Protein AF-A0A818F722-F1 (afdb_monomer_lite)

Secondary 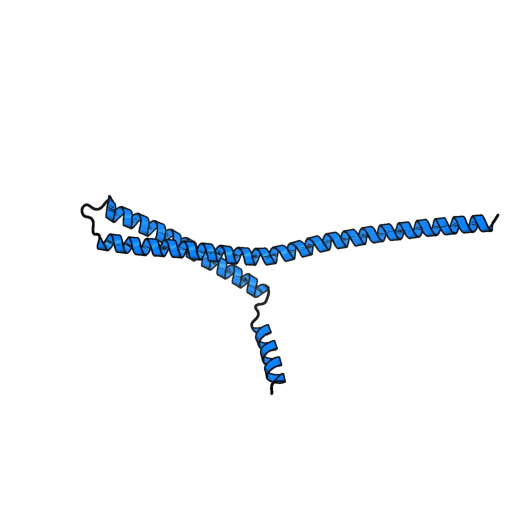structure (DSSP, 8-state):
-HHHHHHHHHHHHHHHSPPHHHHHHHHHHHHHHHHHHHHHHHHHHHHHHHHHHHHHHS-SS--HHHHHHHHHHHHHHHHHHHHHHHHHHHHHHHHHHHHHHHHHHHHHHHHHHHHHHHHHHHHHHHHHHHHHHHHHHHHHTT-

Organism: NCBI:txid392032

pLDDT: mean 93.76, std 6.1, range [57.62, 98.69]

Structure (mmCIF, N/CA/C/O backbone):
data_AF-A0A818F722-F1
#
_entry.id   AF-A0A818F722-F1
#
loop_
_atom_site.group_PDB
_atom_site.id
_atom_site.type_symbol
_atom_site.label_atom_id
_atom_site.label_alt_id
_atom_site.label_comp_id
_atom_site.label_asym_id
_atom_site.label_entity_id
_atom_site.label_seq_id
_atom_site.pdbx_PDB_ins_code
_atom_site.Cartn_x
_atom_site.Cartn_y
_atom_site.Cartn_z
_atom_site.occupancy
_atom_site.B_iso_or_equiv
_atom_site.auth_seq_id
_atom_site.auth_comp_id
_atom_site.auth_asym_id
_atom_site.auth_atom_id
_atom_site.pdbx_PDB_model_num
ATOM 1 N N . GLY A 1 1 ? 43.324 -11.020 0.992 1.00 77.50 1 GLY A N 1
ATOM 2 C CA . GLY A 1 1 ? 42.246 -10.889 1.992 1.00 77.50 1 GLY A CA 1
ATOM 3 C C . GLY A 1 1 ? 41.131 -9.990 1.491 1.00 77.50 1 GLY A C 1
ATOM 4 O O . GLY A 1 1 ? 40.096 -10.496 1.091 1.00 77.50 1 GLY A O 1
ATOM 5 N N . VAL A 1 2 ? 41.370 -8.676 1.447 1.00 89.38 2 VAL A N 1
ATOM 6 C CA . VAL A 1 2 ? 40.360 -7.632 1.158 1.00 89.38 2 VAL A CA 1
ATOM 7 C C . VAL A 1 2 ? 39.649 -7.787 -0.194 1.00 89.38 2 VAL A C 1
ATOM 9 O O . VAL A 1 2 ? 38.429 -7.670 -0.251 1.00 89.38 2 VAL A O 1
ATOM 12 N N . SER A 1 3 ? 40.380 -8.107 -1.267 1.00 89.62 3 SER A N 1
ATOM 13 C CA . SER A 1 3 ? 39.801 -8.329 -2.602 1.00 89.62 3 SER A CA 1
ATOM 14 C C . SER A 1 3 ? 38.775 -9.465 -2.613 1.00 89.62 3 SER A C 1
ATOM 16 O O . SER A 1 3 ? 37.687 -9.305 -3.150 1.00 89.62 3 SER A O 1
ATOM 18 N N . CYS A 1 4 ? 39.081 -10.578 -1.944 1.00 94.12 4 CYS A N 1
ATOM 19 C CA . CYS A 1 4 ? 38.197 -11.739 -1.866 1.00 94.12 4 CYS A CA 1
ATOM 20 C C . CYS A 1 4 ? 36.910 -11.415 -1.087 1.00 94.12 4 CYS A C 1
ATOM 22 O O . CYS A 1 4 ? 35.812 -11.752 -1.527 1.00 94.12 4 CYS A O 1
ATOM 24 N N . THR A 1 5 ? 37.031 -10.680 0.025 1.00 95.81 5 THR A N 1
ATOM 25 C CA . THR A 1 5 ? 35.874 -10.215 0.805 1.00 95.81 5 THR A CA 1
ATOM 26 C C . THR A 1 5 ? 34.994 -9.264 -0.005 1.00 95.81 5 THR A C 1
ATOM 28 O O . THR A 1 5 ? 33.776 -9.419 -0.007 1.00 95.81 5 THR A O 1
ATOM 31 N N . ALA A 1 6 ? 35.587 -8.316 -0.739 1.00 96.62 6 ALA A N 1
ATOM 32 C CA . ALA A 1 6 ? 34.840 -7.383 -1.582 1.00 96.62 6 ALA A CA 1
ATOM 33 C C . ALA A 1 6 ? 34.072 -8.108 -2.700 1.00 96.62 6 ALA A C 1
ATOM 35 O O . ALA A 1 6 ? 32.882 -7.857 -2.897 1.00 96.62 6 ALA A O 1
ATOM 36 N N . THR A 1 7 ? 34.717 -9.056 -3.388 1.00 94.69 7 THR A N 1
ATOM 37 C CA . THR A 1 7 ? 34.059 -9.870 -4.419 1.00 94.69 7 THR A CA 1
ATOM 38 C C . THR A 1 7 ? 32.936 -10.718 -3.826 1.00 94.69 7 THR A C 1
ATOM 40 O O . THR A 1 7 ? 31.850 -10.780 -4.399 1.00 94.69 7 THR A O 1
ATOM 43 N N . MET A 1 8 ? 33.148 -11.321 -2.652 1.00 96.81 8 MET A N 1
ATOM 44 C CA . MET A 1 8 ? 32.123 -12.117 -1.978 1.00 96.81 8 MET A CA 1
ATOM 45 C C . MET A 1 8 ? 30.899 -11.275 -1.603 1.00 96.81 8 MET A C 1
ATOM 47 O O . MET A 1 8 ? 29.775 -11.677 -1.891 1.00 96.81 8 MET A O 1
ATOM 51 N N . VAL A 1 9 ? 31.098 -10.085 -1.026 1.00 97.06 9 VAL A N 1
ATOM 52 C CA . VAL A 1 9 ? 30.001 -9.163 -0.686 1.00 97.06 9 VAL A CA 1
ATOM 53 C C . VAL A 1 9 ? 29.226 -8.746 -1.937 1.00 97.06 9 VAL A C 1
ATOM 55 O O . VAL A 1 9 ? 27.998 -8.770 -1.918 1.00 97.06 9 VAL A O 1
ATOM 58 N N . ALA A 1 10 ? 29.914 -8.432 -3.038 1.00 96.19 10 ALA A N 1
ATOM 59 C CA . ALA A 1 10 ? 29.262 -8.066 -4.295 1.00 96.19 10 ALA A CA 1
ATOM 60 C C . ALA A 1 10 ? 28.396 -9.208 -4.858 1.00 96.19 10 ALA A C 1
ATOM 62 O O . ALA A 1 10 ? 27.261 -8.985 -5.286 1.00 96.19 10 ALA A O 1
ATOM 63 N N . VAL A 1 11 ? 28.905 -10.443 -4.825 1.00 96.50 11 VAL A N 1
ATOM 64 C CA . VAL A 1 11 ? 28.156 -11.627 -5.272 1.00 96.50 11 VAL A CA 1
ATOM 65 C C . VAL A 1 11 ? 26.947 -11.882 -4.371 1.00 96.50 11 VAL A C 1
ATOM 67 O O . VAL A 1 11 ? 25.848 -12.115 -4.877 1.00 96.50 11 VAL A O 1
ATOM 70 N N . LEU A 1 12 ? 27.123 -11.807 -3.049 1.00 96.38 12 LEU A N 1
ATOM 71 C CA . LEU A 1 12 ? 26.045 -12.014 -2.082 1.00 96.38 12 LEU A CA 1
ATOM 72 C C . LEU A 1 12 ? 24.953 -10.948 -2.206 1.00 96.38 12 LEU A C 1
ATOM 74 O O . LEU A 1 12 ? 23.777 -11.301 -2.237 1.00 96.38 12 LEU A O 1
ATOM 78 N N . ALA A 1 13 ? 25.320 -9.672 -2.354 1.00 95.88 13 ALA A N 1
ATOM 79 C CA . ALA A 1 13 ? 24.363 -8.586 -2.557 1.00 95.88 13 ALA A CA 1
ATOM 80 C C . ALA A 1 13 ? 23.461 -8.864 -3.769 1.00 95.88 13 ALA A C 1
ATOM 82 O O . ALA A 1 13 ? 22.237 -8.823 -3.662 1.00 95.88 13 ALA A O 1
ATOM 83 N N . ARG A 1 14 ? 24.056 -9.277 -4.893 1.00 93.19 14 ARG A N 1
ATOM 84 C CA . ARG A 1 14 ? 23.317 -9.583 -6.123 1.00 93.19 14 ARG A CA 1
ATOM 85 C C . ARG A 1 14 ? 22.438 -10.830 -6.019 1.00 93.19 14 ARG A C 1
ATOM 87 O O . ARG A 1 14 ? 21.434 -10.921 -6.715 1.00 93.19 14 ARG A O 1
ATOM 94 N N . LYS A 1 15 ? 22.803 -11.797 -5.173 1.00 93.75 15 LYS A N 1
ATOM 95 C CA . LYS A 1 15 ? 21.986 -12.993 -4.900 1.00 93.75 15 LYS A CA 1
ATOM 96 C C . LYS A 1 15 ? 20.812 -12.719 -3.956 1.00 93.75 15 LYS A C 1
ATOM 98 O O . LYS A 1 15 ? 19.848 -13.474 -3.991 1.00 93.75 15 LYS A O 1
ATOM 103 N N . LEU A 1 16 ? 20.889 -11.674 -3.131 1.00 94.94 16 LEU A N 1
ATOM 104 C CA . LEU A 1 16 ? 19.804 -11.242 -2.241 1.00 94.94 16 LEU A CA 1
ATOM 105 C C . LEU A 1 16 ? 18.799 -10.311 -2.934 1.00 94.94 16 LEU A C 1
ATOM 107 O O . LEU A 1 16 ? 17.678 -10.139 -2.454 1.00 94.94 16 LEU A O 1
ATOM 111 N N . GLU A 1 17 ? 19.183 -9.699 -4.053 1.00 93.44 17 GLU A N 1
ATOM 112 C CA . GLU A 1 17 ? 18.273 -8.894 -4.854 1.00 93.44 17 GLU A CA 1
ATOM 113 C C . GLU A 1 17 ? 17.205 -9.763 -5.520 1.00 93.44 17 GLU A C 1
ATOM 115 O O . GLU A 1 17 ? 17.489 -10.613 -6.361 1.00 93.44 17 GLU A O 1
ATOM 120 N N . LEU A 1 18 ? 15.947 -9.486 -5.182 1.00 90.38 18 LEU A N 1
ATOM 121 C CA . LEU A 1 18 ? 14.804 -10.121 -5.826 1.00 90.38 18 LEU A CA 1
ATOM 122 C C . LEU A 1 18 ? 14.777 -9.785 -7.323 1.00 90.38 18 LEU A C 1
ATOM 124 O O . LEU A 1 18 ? 14.837 -8.614 -7.734 1.00 90.38 18 LEU A O 1
ATOM 128 N N . THR A 1 19 ? 14.595 -10.819 -8.134 1.00 91.75 19 THR A N 1
ATOM 129 C CA . THR A 1 19 ? 14.341 -10.704 -9.569 1.00 91.75 19 THR A CA 1
ATOM 130 C C . THR A 1 19 ? 13.014 -9.989 -9.836 1.00 91.75 19 THR A C 1
ATOM 132 O O . THR A 1 19 ? 12.159 -9.830 -8.961 1.00 91.75 19 THR A O 1
ATOM 135 N N . ARG A 1 20 ? 12.795 -9.550 -11.081 1.00 87.81 20 ARG A N 1
ATOM 136 C CA . ARG A 1 20 ? 11.544 -8.878 -11.474 1.00 87.81 20 ARG A CA 1
ATOM 137 C C . ARG A 1 20 ? 10.308 -9.757 -11.237 1.00 87.81 20 ARG A C 1
ATOM 139 O O . ARG A 1 20 ? 9.294 -9.250 -10.765 1.00 87.81 20 ARG A O 1
ATOM 146 N N . ALA A 1 21 ? 10.400 -11.051 -11.546 1.00 89.44 21 ALA A N 1
ATOM 147 C CA . ALA A 1 21 ? 9.306 -11.999 -11.345 1.00 89.44 21 ALA A CA 1
ATOM 148 C C . ALA A 1 21 ? 9.000 -12.191 -9.850 1.00 89.44 21 ALA A C 1
ATOM 150 O O . ALA A 1 21 ? 7.846 -12.085 -9.440 1.00 89.44 21 ALA A O 1
ATOM 151 N N . GLU A 1 22 ? 10.031 -12.369 -9.019 1.00 92.81 22 GLU A N 1
ATOM 152 C CA . GLU A 1 22 ? 9.864 -12.493 -7.566 1.00 92.81 22 GLU A CA 1
ATOM 153 C C . GLU A 1 22 ? 9.291 -11.215 -6.949 1.00 92.81 22 GLU A C 1
ATOM 155 O O . GLU A 1 22 ? 8.377 -11.292 -6.131 1.00 92.81 22 GLU A O 1
ATOM 160 N N . LYS A 1 23 ? 9.750 -10.030 -7.379 1.00 91.25 23 LYS A N 1
ATOM 161 C CA . LYS A 1 23 ? 9.176 -8.739 -6.958 1.00 91.25 23 LYS A CA 1
ATOM 162 C C . LYS A 1 23 ? 7.693 -8.635 -7.308 1.00 91.25 23 LYS A C 1
ATOM 164 O O . LYS A 1 23 ? 6.919 -8.124 -6.503 1.00 91.25 23 LYS A O 1
ATOM 169 N N . HIS A 1 24 ? 7.284 -9.122 -8.480 1.00 89.75 24 HIS A N 1
ATOM 170 C CA . HIS A 1 24 ? 5.880 -9.106 -8.886 1.00 89.75 24 HIS A CA 1
ATOM 171 C C . HIS A 1 24 ? 5.018 -9.990 -7.975 1.00 89.75 24 HIS A C 1
ATOM 173 O O . HIS A 1 24 ? 4.012 -9.522 -7.439 1.00 89.75 24 HIS A O 1
ATOM 179 N N . VAL A 1 25 ? 5.456 -11.227 -7.720 1.00 94.38 25 VAL A N 1
ATOM 180 C CA . VAL A 1 25 ? 4.773 -12.145 -6.792 1.00 94.38 25 VAL A CA 1
ATOM 181 C C . VAL A 1 25 ? 4.757 -11.578 -5.370 1.00 94.38 25 VAL A C 1
ATOM 183 O O . VAL A 1 25 ? 3.725 -11.608 -4.701 1.00 94.38 25 VAL A O 1
ATOM 186 N N . HIS A 1 26 ? 5.872 -11.003 -4.916 1.00 92.44 26 HIS A N 1
ATOM 187 C CA . HIS A 1 26 ? 5.976 -10.373 -3.604 1.00 92.44 26 HIS A CA 1
ATOM 188 C C . HIS A 1 26 ? 4.999 -9.201 -3.458 1.00 92.44 26 HIS A C 1
ATOM 190 O O . HIS A 1 26 ? 4.268 -9.133 -2.472 1.00 92.44 26 HIS A O 1
ATOM 196 N N . ASN A 1 27 ? 4.929 -8.304 -4.445 1.00 91.56 27 ASN A N 1
ATOM 197 C CA . ASN A 1 27 ? 3.995 -7.178 -4.425 1.00 91.56 27 ASN A CA 1
ATOM 198 C C . ASN A 1 27 ? 2.538 -7.650 -4.420 1.00 91.56 27 ASN A C 1
ATOM 200 O O . ASN A 1 27 ? 1.740 -7.132 -3.641 1.00 91.56 27 ASN A O 1
ATOM 204 N N . PHE A 1 28 ? 2.203 -8.675 -5.208 1.00 93.69 28 PHE A N 1
ATOM 205 C CA . PHE A 1 28 ? 0.869 -9.279 -5.200 1.00 93.69 28 PHE A CA 1
ATOM 206 C C . PHE A 1 28 ? 0.513 -9.886 -3.833 1.00 93.69 28 PHE A C 1
ATOM 208 O O . PHE A 1 28 ? -0.585 -9.684 -3.300 1.00 93.69 28 PHE A O 1
ATOM 215 N N . MET A 1 29 ? 1.461 -10.601 -3.224 1.00 95.62 29 MET A N 1
ATOM 216 C CA . MET A 1 29 ? 1.290 -11.170 -1.892 1.00 95.62 29 MET A CA 1
ATOM 217 C C . MET A 1 29 ? 1.096 -10.072 -0.838 1.00 95.62 29 MET A C 1
ATOM 219 O O . MET A 1 29 ? 0.196 -10.183 -0.002 1.00 95.62 29 MET A O 1
ATOM 223 N N . MET A 1 30 ? 1.901 -9.007 -0.883 1.00 95.50 30 MET A N 1
ATOM 224 C CA . MET A 1 30 ? 1.776 -7.869 0.028 1.00 95.50 30 MET A CA 1
ATOM 225 C C . MET A 1 30 ? 0.429 -7.161 -0.125 1.00 95.50 30 MET A C 1
ATOM 227 O O . MET A 1 30 ? -0.227 -6.907 0.884 1.00 95.50 30 MET A O 1
ATOM 231 N N . ASP A 1 31 ? -0.034 -6.911 -1.351 1.00 94.06 31 ASP A N 1
ATOM 232 C CA . ASP A 1 31 ? -1.331 -6.270 -1.595 1.00 94.06 31 ASP A CA 1
ATOM 233 C C . ASP A 1 31 ? -2.498 -7.119 -1.066 1.00 94.06 31 ASP A C 1
ATOM 235 O O . ASP A 1 31 ? -3.385 -6.629 -0.358 1.00 94.06 31 ASP A O 1
ATOM 239 N N . THR A 1 32 ? -2.441 -8.435 -1.288 1.00 96.12 32 THR A N 1
ATOM 240 C CA . THR A 1 32 ? -3.429 -9.375 -0.741 1.00 96.12 32 THR A CA 1
ATOM 241 C C . THR A 1 32 ? -3.451 -9.334 0.792 1.00 96.12 32 THR A C 1
ATOM 243 O O . THR A 1 32 ? -4.522 -9.325 1.412 1.00 96.12 32 THR A O 1
ATOM 246 N N . GLN A 1 33 ? -2.280 -9.299 1.435 1.00 96.56 33 GLN A N 1
ATOM 247 C CA . GLN A 1 33 ? -2.174 -9.212 2.893 1.00 96.56 33 GLN A CA 1
ATOM 248 C C . GLN A 1 33 ? -2.696 -7.876 3.434 1.00 96.56 33 GLN A C 1
ATOM 250 O O . GLN A 1 33 ? -3.448 -7.867 4.415 1.00 96.56 33 GLN A O 1
ATOM 255 N N . LEU A 1 34 ? -2.335 -6.756 2.802 1.00 96.25 34 LEU A N 1
ATOM 256 C CA . LEU A 1 34 ? -2.801 -5.424 3.187 1.00 96.25 34 LEU A CA 1
ATOM 257 C C . LEU A 1 34 ? -4.316 -5.307 3.031 1.00 96.25 34 LEU A C 1
ATOM 259 O O . LEU A 1 34 ? -4.983 -4.859 3.962 1.00 96.25 34 LEU A O 1
ATOM 263 N N . THR A 1 35 ? -4.882 -5.817 1.938 1.00 95.69 35 THR A N 1
ATOM 264 C CA . THR A 1 35 ? -6.333 -5.844 1.711 1.00 95.69 35 THR A CA 1
ATOM 265 C C . THR A 1 35 ? -7.070 -6.617 2.807 1.00 95.69 35 THR A C 1
ATOM 267 O O . THR A 1 35 ? -8.081 -6.146 3.335 1.00 95.69 35 THR A O 1
ATOM 270 N N . LYS A 1 36 ? -6.552 -7.783 3.221 1.00 97.62 36 LYS A N 1
ATOM 271 C CA . LYS A 1 36 ? -7.119 -8.547 4.349 1.00 97.62 36 LYS A CA 1
ATOM 272 C C . LYS A 1 36 ? -7.048 -7.757 5.659 1.00 97.62 36 LYS A C 1
ATOM 274 O O . LYS A 1 36 ? -8.041 -7.668 6.381 1.00 97.62 36 LYS A O 1
ATOM 279 N N . ARG A 1 37 ? -5.896 -7.149 5.961 1.00 97.38 37 ARG A N 1
ATOM 280 C CA . ARG A 1 37 ? -5.713 -6.329 7.172 1.00 97.38 37 ARG A CA 1
ATOM 281 C C . ARG A 1 37 ? -6.624 -5.102 7.179 1.00 97.38 37 ARG A C 1
ATOM 283 O O . ARG A 1 37 ? -7.168 -4.779 8.231 1.00 97.38 37 ARG A O 1
ATOM 290 N N . LEU A 1 38 ? -6.838 -4.466 6.027 1.00 96.88 38 LEU A N 1
ATOM 291 C CA . LEU A 1 38 ? -7.717 -3.307 5.875 1.00 96.88 38 LEU A CA 1
ATOM 292 C C . LEU A 1 38 ? -9.160 -3.674 6.235 1.00 96.88 38 LEU A C 1
ATOM 294 O O . LEU A 1 38 ? -9.777 -3.003 7.062 1.00 96.88 38 LEU A O 1
ATOM 298 N N . LYS A 1 39 ? -9.668 -4.780 5.672 1.00 97.56 39 LYS A N 1
ATOM 299 C CA . LYS A 1 39 ? -11.012 -5.300 5.968 1.00 97.56 39 LYS A CA 1
ATOM 300 C C . LYS A 1 39 ? -11.173 -5.633 7.453 1.00 97.56 39 LYS A C 1
ATOM 302 O O . LYS A 1 39 ? -12.157 -5.223 8.063 1.00 97.56 39 LYS A O 1
ATOM 307 N N . ASN A 1 40 ? -10.186 -6.298 8.054 1.00 97.62 40 ASN A N 1
ATOM 308 C CA . ASN A 1 40 ? -10.213 -6.638 9.480 1.00 97.62 40 ASN A CA 1
ATOM 309 C C . ASN A 1 40 ? -10.198 -5.393 10.379 1.00 97.62 40 ASN A C 1
ATOM 311 O O . ASN A 1 40 ? -10.973 -5.306 11.331 1.00 97.62 40 ASN A O 1
ATOM 315 N N . ALA A 1 41 ? -9.346 -4.409 10.079 1.00 97.69 41 ALA A N 1
ATOM 316 C CA . ALA A 1 41 ? -9.293 -3.162 10.834 1.00 97.69 41 ALA A CA 1
ATOM 317 C C . ALA A 1 41 ? -10.612 -2.383 10.720 1.00 97.69 41 ALA A C 1
ATOM 319 O O . ALA A 1 41 ? -11.134 -1.924 11.732 1.00 97.69 41 ALA A O 1
ATOM 320 N N . ALA A 1 42 ? -11.197 -2.301 9.521 1.00 98.19 42 ALA A N 1
ATOM 321 C CA . ALA A 1 42 ? -12.493 -1.662 9.304 1.00 98.19 42 ALA A CA 1
ATOM 322 C C . ALA A 1 42 ? -13.624 -2.371 10.070 1.00 98.19 42 ALA A C 1
ATOM 324 O O . ALA A 1 42 ? -14.431 -1.714 10.727 1.00 98.19 42 ALA A O 1
ATOM 325 N N . ALA A 1 43 ? -13.646 -3.707 10.062 1.00 98.44 43 ALA A N 1
ATOM 326 C CA . ALA A 1 43 ? -14.606 -4.486 10.840 1.00 98.44 43 ALA A CA 1
ATOM 327 C C . ALA A 1 43 ? -14.467 -4.226 12.349 1.00 98.44 43 ALA A C 1
ATOM 329 O O . ALA A 1 43 ? -15.470 -4.057 13.042 1.00 98.44 43 ALA A O 1
ATOM 330 N N . ASN A 1 44 ? -13.236 -4.125 12.858 1.00 98.44 44 ASN A N 1
ATOM 331 C CA . ASN A 1 44 ? -12.986 -3.786 14.259 1.00 98.44 44 ASN A CA 1
ATOM 332 C C . ASN A 1 44 ? -13.446 -2.366 14.605 1.00 98.44 44 ASN A C 1
ATOM 334 O O . ASN A 1 44 ? -14.024 -2.167 15.669 1.00 98.44 44 ASN A O 1
ATOM 338 N N . VAL A 1 45 ? -13.248 -1.392 13.711 1.00 98.62 45 VAL A N 1
ATOM 339 C CA . VAL A 1 45 ? -13.776 -0.030 13.890 1.00 98.62 45 VAL A CA 1
ATOM 340 C C . VAL A 1 45 ? -15.293 -0.082 14.076 1.00 98.62 45 VAL A C 1
ATOM 342 O O . VAL A 1 45 ? -15.786 0.399 15.092 1.00 98.62 45 VAL A O 1
ATOM 345 N N . LEU A 1 46 ? -16.019 -0.741 13.167 1.00 98.69 46 LEU A N 1
ATOM 346 C CA . LEU A 1 46 ? -17.479 -0.870 13.251 1.00 98.69 46 LEU A CA 1
ATOM 347 C C . LEU A 1 46 ? -17.929 -1.610 14.518 1.00 98.69 46 LEU A C 1
ATOM 349 O O . LEU A 1 46 ? -18.844 -1.161 15.211 1.00 98.69 46 LEU A O 1
ATOM 353 N N . ARG A 1 47 ? -17.261 -2.721 14.849 1.00 98.56 47 ARG A N 1
ATOM 354 C CA . ARG A 1 47 ? -17.540 -3.514 16.051 1.00 98.56 47 ARG A CA 1
ATOM 355 C C . ARG A 1 47 ? -17.409 -2.671 17.315 1.00 98.56 47 ARG A C 1
ATOM 357 O O . ARG A 1 47 ? -18.314 -2.676 18.146 1.00 98.56 47 ARG A O 1
ATOM 364 N N . GLU A 1 48 ? -16.297 -1.962 17.476 1.00 98.62 48 GLU A N 1
ATOM 365 C CA . GLU A 1 48 ? -16.055 -1.174 18.682 1.00 98.62 48 GLU A CA 1
ATOM 366 C C . GLU A 1 48 ? -16.947 0.077 18.723 1.00 98.62 48 GLU A C 1
ATOM 368 O O . GLU A 1 48 ? -17.453 0.403 19.794 1.00 98.62 48 GLU A O 1
ATOM 373 N N . THR A 1 49 ? -17.261 0.714 17.584 1.00 98.50 49 THR A N 1
ATOM 374 C CA . THR A 1 49 ? -18.277 1.785 17.517 1.00 98.50 49 THR A CA 1
ATOM 375 C C . THR A 1 49 ? -19.633 1.302 18.024 1.00 98.50 49 THR A C 1
ATOM 377 O O . THR A 1 49 ? -20.242 1.955 18.874 1.00 98.50 49 THR A O 1
ATOM 380 N N . TRP A 1 50 ? -20.090 0.137 17.556 1.00 98.50 50 TRP A N 1
ATOM 381 C CA . TRP A 1 50 ? -21.353 -0.444 18.004 1.00 98.50 50 TRP A CA 1
ATOM 382 C C . TRP A 1 50 ? -21.338 -0.778 19.497 1.00 98.50 50 TRP A C 1
ATOM 384 O O . TRP A 1 50 ? -22.296 -0.478 20.206 1.00 98.50 50 TRP A O 1
ATOM 394 N N . LEU A 1 51 ? -20.252 -1.364 20.009 1.00 98.12 51 LEU A N 1
ATOM 395 C CA . LEU A 1 51 ? -20.141 -1.711 21.429 1.00 98.12 51 LEU A CA 1
ATOM 396 C C . LEU A 1 51 ? -20.097 -0.468 22.325 1.00 98.12 51 LEU A C 1
ATOM 398 O O . LEU A 1 51 ? -20.740 -0.460 23.375 1.00 98.12 51 LEU A O 1
ATOM 402 N N . ILE A 1 52 ? -19.414 0.599 21.901 1.00 98.12 52 ILE A N 1
ATOM 403 C CA . ILE A 1 52 ? -19.446 1.893 22.593 1.00 98.12 52 ILE A CA 1
ATOM 404 C C . ILE A 1 52 ? -20.883 2.415 22.635 1.00 98.12 52 ILE A C 1
ATOM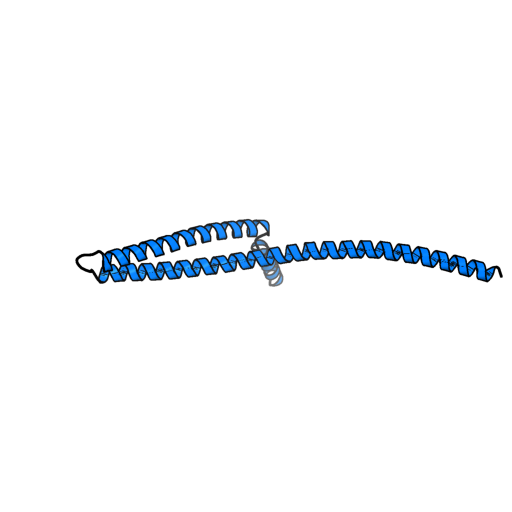 406 O O . ILE A 1 52 ? -21.373 2.742 23.714 1.00 98.12 52 ILE A O 1
ATOM 410 N N . TYR A 1 53 ? -21.587 2.438 21.501 1.00 98.19 53 TYR A N 1
ATOM 411 C CA . TYR A 1 53 ? -22.981 2.880 21.443 1.00 98.19 53 TYR A CA 1
ATOM 412 C C . TYR A 1 53 ? -23.889 2.033 22.348 1.00 98.19 53 TYR A C 1
ATOM 414 O O . TYR A 1 53 ? -24.610 2.571 23.188 1.00 98.19 53 TYR A O 1
ATOM 422 N N . LYS A 1 54 ? -23.772 0.703 22.277 1.00 97.50 54 LYS A N 1
ATOM 423 C CA . LYS A 1 54 ? -24.528 -0.240 23.109 1.00 97.50 54 LYS A CA 1
ATOM 424 C C . LYS A 1 54 ? -24.359 0.049 24.603 1.00 97.50 54 LYS A C 1
ATOM 426 O O . LYS A 1 54 ? -25.347 0.114 25.328 1.00 97.50 54 LYS A O 1
ATOM 431 N N . TYR A 1 55 ? -23.124 0.223 25.073 1.00 96.88 55 TYR A N 1
ATOM 432 C CA . TYR A 1 55 ? -22.844 0.396 26.503 1.00 96.88 55 TYR A CA 1
ATOM 433 C C . TYR A 1 55 ? -22.977 1.836 27.012 1.00 96.88 55 TYR A C 1
ATOM 435 O O . TYR A 1 55 ? -22.962 2.036 28.223 1.00 96.88 55 TYR A O 1
ATOM 443 N N . THR A 1 56 ? -23.127 2.821 26.123 1.00 96.81 56 THR A N 1
ATOM 444 C CA . THR A 1 56 ? -23.328 4.233 26.502 1.00 96.81 56 THR A CA 1
ATOM 445 C C . THR A 1 56 ? -24.760 4.724 26.306 1.00 96.81 56 THR A C 1
ATOM 447 O O . THR A 1 56 ? -25.177 5.619 27.035 1.00 96.81 56 THR A O 1
ATOM 450 N N . LYS A 1 57 ? -25.508 4.177 25.338 1.00 95.75 57 LYS A N 1
ATOM 451 C CA . LYS A 1 57 ? -26.854 4.648 24.969 1.00 95.75 57 LYS A CA 1
ATOM 452 C C . LYS A 1 57 ? -27.968 3.627 25.183 1.00 95.75 57 LYS A C 1
ATOM 454 O O . LYS A 1 57 ? -29.095 4.037 25.420 1.00 95.75 57 LYS A O 1
ATOM 459 N N . LEU A 1 58 ? -27.678 2.326 25.100 1.00 95.12 58 LEU A N 1
ATOM 460 C CA . LEU A 1 58 ? -28.699 1.265 25.187 1.00 95.12 58 LEU A CA 1
ATOM 461 C C . LEU A 1 58 ? -28.692 0.531 26.537 1.00 95.12 58 LEU A C 1
ATOM 463 O O . LEU A 1 58 ? -29.572 -0.284 26.804 1.00 95.12 58 LEU A O 1
ATOM 467 N N . ALA A 1 59 ? -27.696 0.776 27.388 1.00 92.31 59 ALA A N 1
ATOM 468 C CA . ALA A 1 59 ? -27.592 0.143 28.696 1.00 92.31 59 ALA A CA 1
ATOM 469 C C . ALA A 1 59 ? -28.382 0.923 29.759 1.00 92.31 59 ALA A C 1
ATOM 471 O O . ALA A 1 59 ? -28.245 2.138 29.864 1.00 92.31 59 ALA A O 1
ATOM 472 N N . LYS A 1 60 ? -29.139 0.207 30.605 1.00 92.38 60 LYS A N 1
ATOM 473 C CA . LYS A 1 60 ? -29.875 0.787 31.747 1.00 92.38 60 LYS A CA 1
ATOM 474 C C . LYS A 1 60 ? -28.944 1.445 32.779 1.00 92.38 60 LYS A C 1
ATOM 476 O O . LYS A 1 60 ? -29.290 2.469 33.353 1.00 92.38 60 LYS A O 1
ATOM 481 N N . HIS A 1 61 ? -27.756 0.868 32.982 1.00 93.25 61 HIS A N 1
ATOM 482 C CA . HIS A 1 61 ? -26.686 1.426 33.810 1.00 93.25 61 HIS A CA 1
ATOM 483 C C . HIS A 1 61 ? -25.359 1.371 33.049 1.00 93.25 61 HIS A C 1
ATOM 485 O O . HIS A 1 61 ? -24.976 0.323 32.520 1.00 93.25 61 HIS A O 1
ATOM 491 N N . VAL A 1 62 ? -24.654 2.502 32.993 1.00 94.38 62 VAL A N 1
ATOM 492 C CA . VAL A 1 62 ? -23.397 2.633 32.247 1.00 94.38 62 VAL A CA 1
ATOM 493 C C . VAL A 1 62 ? -22.229 2.126 33.091 1.00 94.38 62 VAL A C 1
ATOM 495 O O . VAL A 1 62 ? -21.947 2.651 34.164 1.00 94.38 62 VAL A O 1
ATOM 498 N N . ASN A 1 63 ? -21.503 1.129 32.577 1.00 94.38 63 ASN A N 1
ATOM 499 C CA . ASN A 1 63 ? -20.239 0.681 33.160 1.00 94.38 63 ASN A CA 1
ATOM 500 C C . ASN A 1 63 ? -19.067 1.391 32.466 1.00 94.38 63 ASN A C 1
ATOM 502 O O . ASN A 1 63 ? -18.662 1.014 31.362 1.00 94.38 63 ASN A O 1
ATOM 506 N N . VAL A 1 64 ? -18.514 2.406 33.133 1.00 95.56 64 VAL A N 1
ATOM 507 C CA . VAL A 1 64 ? -17.447 3.262 32.590 1.00 95.56 64 VAL A CA 1
ATOM 508 C C . VAL A 1 64 ? -16.196 2.458 32.228 1.00 95.56 64 VAL A C 1
ATOM 510 O O . VAL A 1 64 ? -15.650 2.635 31.141 1.00 95.56 64 VAL A O 1
ATOM 513 N N . SER A 1 65 ? -15.775 1.510 33.070 1.00 96.81 65 SER A N 1
ATOM 514 C CA . SER A 1 65 ? -14.587 0.680 32.820 1.00 96.81 65 SER A CA 1
ATOM 515 C C . SER A 1 65 ? -14.712 -0.145 31.538 1.00 96.81 65 SER A C 1
ATOM 517 O O . SER A 1 65 ? -13.761 -0.246 30.758 1.00 96.81 65 SER A O 1
ATOM 519 N N . ARG A 1 66 ? -15.903 -0.696 31.269 1.00 96.25 66 ARG A N 1
ATOM 520 C CA . ARG A 1 66 ? -16.180 -1.429 30.025 1.00 96.25 66 ARG A CA 1
ATOM 521 C C . ARG A 1 66 ? -16.186 -0.499 28.809 1.00 96.25 66 ARG A C 1
ATOM 523 O O . ARG A 1 66 ? -15.635 -0.863 27.771 1.00 96.25 66 ARG A O 1
ATOM 530 N N . VAL A 1 67 ? -16.771 0.693 28.931 1.00 97.62 67 VAL A N 1
ATOM 531 C CA . VAL A 1 67 ? -16.775 1.697 27.853 1.00 97.62 67 VAL A CA 1
ATOM 532 C C . VAL A 1 67 ? -15.348 2.129 27.505 1.00 97.62 67 VAL A C 1
ATOM 534 O O . VAL A 1 67 ? -14.986 2.110 26.331 1.00 97.62 67 VAL A O 1
ATOM 537 N N . LEU A 1 68 ? -14.508 2.415 28.503 1.00 98.06 68 LEU A N 1
ATOM 538 C CA . LEU A 1 68 ? -13.100 2.777 28.304 1.00 98.06 68 LEU A CA 1
ATOM 539 C C . LEU A 1 68 ? -12.311 1.670 27.592 1.00 98.06 68 LEU A C 1
ATOM 541 O O . LEU A 1 68 ? -11.481 1.954 26.727 1.00 98.06 68 LEU A O 1
ATOM 545 N N . ALA A 1 69 ? -12.580 0.400 27.909 1.00 98.25 69 ALA A N 1
ATOM 546 C CA . ALA A 1 69 ? -11.945 -0.723 27.224 1.00 98.25 69 ALA A CA 1
ATOM 547 C C . ALA A 1 69 ? -12.297 -0.758 25.724 1.00 98.25 69 ALA A C 1
ATOM 549 O O . ALA A 1 69 ? -11.406 -0.943 24.893 1.00 98.25 69 ALA A O 1
ATOM 550 N N . HIS A 1 70 ? -13.567 -0.532 25.371 1.00 98.50 70 HIS A N 1
ATOM 551 C CA . HIS A 1 70 ? -14.003 -0.458 23.972 1.00 98.50 70 HIS A CA 1
ATOM 552 C C . HIS A 1 70 ? -13.487 0.797 23.258 1.00 98.50 70 HIS A C 1
ATOM 554 O O . HIS A 1 70 ? -13.064 0.720 22.110 1.00 98.50 70 HIS A O 1
ATOM 560 N N . GLN A 1 71 ? -13.414 1.939 23.941 1.00 98.38 71 GLN A N 1
ATOM 561 C CA . GLN A 1 71 ? -12.811 3.158 23.392 1.00 98.38 71 GLN A CA 1
ATOM 562 C C . GLN A 1 71 ? -11.326 2.972 23.056 1.00 98.38 71 GLN A C 1
ATOM 564 O O . GLN A 1 71 ? -10.886 3.371 21.978 1.00 98.38 71 GLN A O 1
ATOM 569 N N . ARG A 1 72 ? -10.547 2.311 23.925 1.00 98.62 72 ARG A N 1
ATOM 570 C CA . ARG A 1 72 ? -9.136 1.991 23.635 1.00 98.62 72 ARG A CA 1
ATOM 571 C C . ARG A 1 72 ? -9.007 1.095 22.403 1.00 98.62 72 ARG A C 1
ATOM 573 O O . ARG A 1 72 ? -8.205 1.391 21.520 1.00 98.62 72 ARG A O 1
ATOM 580 N N . LYS A 1 73 ? -9.822 0.040 22.314 1.00 98.38 73 LYS A N 1
ATOM 581 C CA . LYS A 1 73 ? -9.844 -0.866 21.153 1.00 98.38 73 LYS A CA 1
ATOM 582 C C . LYS A 1 73 ? -10.279 -0.152 19.873 1.00 98.38 73 LYS A C 1
ATOM 584 O O . LYS A 1 73 ? -9.682 -0.374 18.825 1.00 98.38 73 LYS A O 1
ATOM 589 N N . PHE A 1 74 ? -11.252 0.752 19.960 1.00 98.62 74 PHE A N 1
ATOM 590 C CA . PHE A 1 74 ? -11.678 1.598 18.848 1.00 98.62 74 PHE A CA 1
ATOM 591 C C . PHE A 1 74 ? -10.527 2.468 18.330 1.00 98.62 74 PHE A C 1
ATOM 593 O O . PHE A 1 74 ? -10.237 2.458 17.135 1.00 98.62 74 PHE A O 1
ATOM 600 N N . LEU A 1 75 ? -9.809 3.162 19.220 1.00 98.50 75 LEU A N 1
ATOM 601 C CA . LEU A 1 75 ? -8.656 3.981 18.834 1.00 98.50 75 LE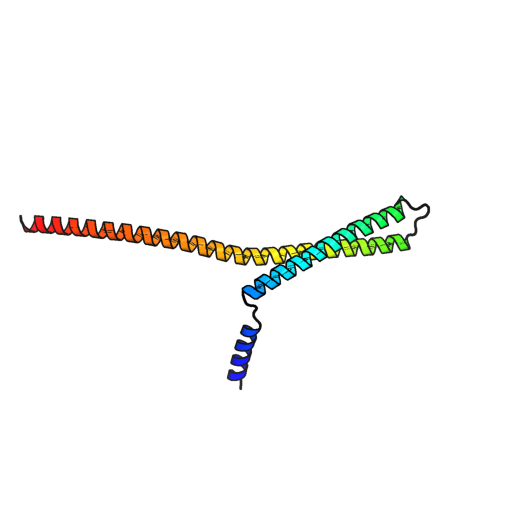U A CA 1
ATOM 602 C C . LEU A 1 75 ? -7.532 3.140 18.211 1.00 98.50 75 LEU A C 1
ATOM 604 O O . LEU A 1 75 ? -6.953 3.547 17.203 1.00 98.50 75 LEU A O 1
ATOM 608 N N . GLN A 1 76 ? -7.263 1.950 18.754 1.00 98.19 76 GLN A N 1
ATOM 609 C CA . GLN A 1 76 ? -6.308 1.003 18.168 1.00 98.19 76 GLN A CA 1
ATOM 610 C C . GLN A 1 76 ? -6.735 0.557 16.762 1.00 98.19 76 GLN A C 1
ATOM 612 O O . GLN A 1 76 ? -5.905 0.529 15.852 1.00 98.19 76 GLN A O 1
ATOM 617 N N . ALA A 1 77 ? -8.021 0.260 16.554 1.00 98.25 77 ALA A N 1
ATOM 618 C CA . ALA A 1 77 ? -8.557 -0.123 15.250 1.00 98.25 77 ALA A CA 1
ATOM 619 C C . ALA A 1 77 ? -8.455 1.022 14.229 1.00 98.25 77 ALA A C 1
ATOM 621 O O . ALA A 1 77 ? -8.017 0.798 13.102 1.00 98.25 77 ALA A O 1
ATOM 622 N N . ILE A 1 78 ? -8.762 2.260 14.633 1.00 98.44 78 ILE A N 1
ATOM 623 C CA . ILE A 1 78 ? -8.596 3.457 13.795 1.00 98.44 78 ILE A CA 1
ATOM 624 C C . ILE A 1 78 ? -7.125 3.667 13.419 1.00 98.44 78 ILE A C 1
ATOM 626 O O . ILE A 1 78 ? -6.813 3.930 12.256 1.00 98.44 78 ILE A O 1
ATOM 630 N N . HIS A 1 79 ? -6.209 3.542 14.382 1.00 98.31 79 HIS A N 1
ATOM 631 C CA . HIS A 1 79 ? -4.780 3.680 14.119 1.00 98.31 79 HIS A CA 1
ATOM 632 C C . HIS A 1 79 ? -4.280 2.594 13.157 1.00 98.31 79 HIS A C 1
ATOM 634 O O . HIS A 1 79 ? -3.598 2.899 12.177 1.00 98.31 79 HIS A O 1
ATOM 640 N N . SER A 1 80 ? -4.683 1.341 13.385 1.00 97.81 80 SER A N 1
ATOM 641 C CA . SER A 1 80 ? -4.375 0.216 12.501 1.00 97.81 80 SER A CA 1
ATOM 642 C C . SER A 1 80 ? -4.897 0.450 11.081 1.00 97.81 80 SER A C 1
ATOM 644 O O . SER A 1 80 ? -4.139 0.316 10.123 1.00 97.81 80 SER A O 1
ATOM 646 N N . LEU A 1 81 ? -6.149 0.895 10.938 1.00 97.75 81 LEU A N 1
ATOM 647 C CA . LEU A 1 81 ? -6.762 1.187 9.644 1.00 97.75 81 LEU A CA 1
ATOM 648 C C . LEU A 1 81 ? -5.987 2.267 8.875 1.00 97.75 81 LEU A C 1
ATOM 650 O O . LEU A 1 81 ? -5.707 2.104 7.688 1.00 97.75 81 LEU A O 1
ATOM 654 N N . ARG A 1 82 ? -5.601 3.357 9.552 1.00 98.06 82 ARG A N 1
ATOM 655 C CA . ARG A 1 82 ? -4.795 4.435 8.953 1.00 98.06 82 ARG A CA 1
ATOM 656 C C . ARG A 1 82 ? -3.424 3.937 8.515 1.00 98.06 82 ARG A C 1
ATOM 658 O O . ARG A 1 82 ? -3.001 4.256 7.407 1.00 98.06 82 ARG A O 1
ATOM 665 N N . LYS A 1 83 ? -2.758 3.139 9.353 1.00 97.56 83 LYS A N 1
ATOM 666 C CA . LYS A 1 83 ? -1.453 2.554 9.037 1.00 97.56 83 LYS A CA 1
ATOM 667 C C . LYS A 1 83 ? -1.529 1.667 7.794 1.00 97.56 83 LYS A C 1
ATOM 669 O O . LYS A 1 83 ? -0.789 1.901 6.848 1.00 97.56 83 LYS A O 1
ATOM 674 N N . VAL A 1 84 ? -2.476 0.727 7.752 1.00 96.94 84 VAL A N 1
ATOM 675 C CA . VAL A 1 84 ? -2.657 -0.171 6.598 1.00 96.94 84 VAL A CA 1
ATOM 676 C C . VAL A 1 84 ? -2.965 0.619 5.323 1.00 96.94 84 VAL A C 1
ATOM 678 O O . VAL A 1 84 ? -2.412 0.315 4.273 1.00 96.94 84 VAL A O 1
ATOM 681 N N . LYS A 1 85 ? -3.786 1.674 5.408 1.00 96.00 85 LYS A N 1
ATOM 682 C CA . LYS A 1 85 ? -4.086 2.544 4.261 1.00 96.00 85 LYS A CA 1
ATOM 683 C C . LYS A 1 85 ? -2.853 3.302 3.752 1.00 96.00 85 LYS A C 1
ATOM 685 O O . LYS A 1 85 ? -2.710 3.479 2.545 1.00 96.00 85 LYS A O 1
ATOM 690 N N . LEU A 1 86 ? -1.974 3.758 4.645 1.00 96.50 86 LEU A N 1
ATOM 691 C CA . LEU A 1 86 ? -0.705 4.381 4.257 1.00 96.50 86 LEU A CA 1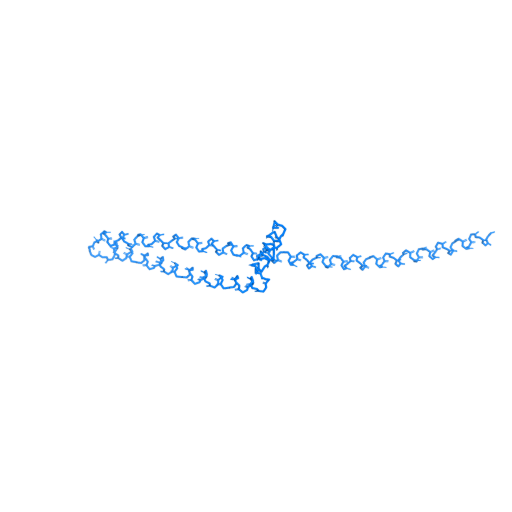
ATOM 692 C C . LEU A 1 86 ? 0.241 3.368 3.609 1.00 96.50 86 LEU A C 1
ATOM 694 O O . LEU A 1 86 ? 0.836 3.675 2.580 1.00 96.50 86 LEU A O 1
ATOM 698 N N . ASP A 1 87 ? 0.351 2.167 4.174 1.00 95.88 87 ASP A N 1
ATOM 699 C CA . ASP A 1 87 ? 1.193 1.105 3.619 1.00 95.88 87 ASP A CA 1
ATOM 700 C C . ASP A 1 87 ? 0.694 0.662 2.232 1.00 95.88 87 ASP A C 1
ATOM 702 O O . ASP A 1 87 ? 1.502 0.434 1.334 1.00 95.88 87 ASP A O 1
ATOM 706 N N . GLN A 1 88 ? -0.626 0.639 2.015 1.00 93.69 88 GLN A N 1
ATOM 707 C CA . GLN A 1 88 ? -1.211 0.364 0.702 1.00 93.69 88 GLN A CA 1
ATOM 708 C C . GLN A 1 88 ? -0.855 1.444 -0.328 1.00 93.69 88 GLN A C 1
ATOM 710 O O . GLN A 1 88 ? -0.450 1.099 -1.432 1.00 93.69 88 GLN A O 1
ATOM 715 N N . ARG A 1 89 ? -0.915 2.735 0.037 1.00 92.94 89 ARG A N 1
ATOM 716 C CA . ARG A 1 89 ? -0.480 3.828 -0.857 1.00 92.94 89 ARG A CA 1
ATOM 717 C C . ARG A 1 89 ? 0.981 3.683 -1.268 1.00 92.94 89 ARG A C 1
ATOM 719 O O . ARG A 1 89 ? 1.273 3.718 -2.453 1.00 92.94 89 ARG A O 1
ATOM 726 N N . LYS A 1 90 ? 1.875 3.431 -0.306 1.00 92.81 90 LYS A N 1
ATOM 727 C CA . LYS A 1 90 ? 3.304 3.220 -0.590 1.00 92.81 90 LYS A CA 1
ATOM 728 C C . LYS A 1 90 ? 3.528 2.064 -1.565 1.00 92.81 90 LYS A C 1
ATOM 730 O O . LYS A 1 90 ? 4.377 2.159 -2.445 1.00 92.81 90 LYS A O 1
ATOM 735 N N . LEU A 1 91 ? 2.781 0.969 -1.405 1.00 90.06 91 LEU A N 1
ATOM 736 C CA . LEU A 1 91 ? 2.869 -0.169 -2.316 1.00 90.06 91 LEU A CA 1
ATOM 737 C C . LEU A 1 91 ? 2.397 0.209 -3.728 1.00 90.06 91 LEU A C 1
ATOM 739 O O . LEU A 1 91 ? 3.075 -0.126 -4.696 1.00 90.06 91 LEU A O 1
ATOM 743 N N . THR A 1 92 ? 1.285 0.939 -3.847 1.00 88.31 92 THR A N 1
ATOM 744 C CA . THR A 1 92 ? 0.772 1.437 -5.132 1.00 88.31 92 THR A CA 1
ATOM 745 C C . THR A 1 92 ? 1.757 2.385 -5.818 1.00 88.31 92 THR A C 1
ATOM 747 O O . THR A 1 92 ? 2.032 2.209 -7.002 1.00 88.31 92 THR A O 1
ATOM 750 N N . ASP A 1 93 ? 2.343 3.332 -5.085 1.00 87.62 93 ASP A N 1
ATOM 751 C CA . ASP A 1 93 ? 3.301 4.297 -5.638 1.00 87.62 93 ASP A CA 1
ATOM 752 C C . ASP A 1 93 ? 4.552 3.591 -6.194 1.00 87.62 93 ASP A C 1
ATOM 754 O O . ASP A 1 93 ? 5.012 3.900 -7.294 1.00 87.62 93 ASP A O 1
ATOM 758 N N . ASN A 1 94 ? 5.046 2.561 -5.495 1.00 82.56 94 ASN A N 1
ATOM 759 C CA . ASN A 1 94 ? 6.160 1.734 -5.968 1.00 82.56 94 ASN A CA 1
ATOM 760 C C . ASN A 1 94 ? 5.827 0.957 -7.254 1.00 82.56 94 ASN A C 1
ATOM 762 O O . ASN A 1 94 ? 6.696 0.766 -8.105 1.00 82.56 94 ASN A O 1
ATOM 766 N N . VAL A 1 95 ? 4.585 0.484 -7.403 1.00 79.50 95 VAL A N 1
ATOM 767 C CA . VAL A 1 95 ? 4.130 -0.204 -8.624 1.00 79.50 95 VAL A CA 1
ATOM 768 C C . VAL A 1 95 ? 4.005 0.781 -9.789 1.00 79.50 95 VAL A C 1
ATOM 770 O O . VAL A 1 95 ? 4.443 0.469 -10.899 1.00 79.50 95 VAL A O 1
ATOM 773 N N . ASN A 1 96 ? 3.465 1.975 -9.535 1.00 81.69 96 ASN A N 1
ATOM 774 C CA . ASN A 1 96 ? 3.302 3.017 -10.547 1.00 81.69 96 ASN A CA 1
ATOM 775 C C . ASN A 1 96 ? 4.652 3.467 -11.114 1.00 81.69 96 ASN A C 1
ATOM 777 O O . ASN A 1 96 ? 4.802 3.500 -12.331 1.00 81.69 96 ASN A O 1
ATOM 781 N N . ALA A 1 97 ? 5.665 3.665 -10.264 1.00 81.69 97 ALA A N 1
ATOM 782 C CA . ALA A 1 97 ? 7.008 4.042 -10.710 1.00 81.69 97 ALA A CA 1
ATOM 783 C C . ALA A 1 97 ? 7.598 3.064 -11.748 1.00 81.69 97 ALA A C 1
ATOM 785 O O . ALA A 1 97 ? 8.206 3.482 -12.732 1.00 81.69 97 ALA A O 1
ATOM 786 N N . VAL A 1 98 ? 7.393 1.752 -11.575 1.00 80.12 98 VAL A N 1
ATOM 787 C CA . VAL A 1 98 ? 7.868 0.739 -12.538 1.00 80.12 98 VAL A CA 1
ATOM 788 C C . VAL A 1 98 ? 7.027 0.737 -13.819 1.00 80.12 98 VAL A C 1
ATOM 790 O O . VAL A 1 98 ? 7.568 0.564 -14.912 1.00 80.12 98 VAL A O 1
ATOM 793 N N . SER A 1 99 ? 5.710 0.929 -13.702 1.00 82.88 99 SER A N 1
ATOM 794 C CA . SER A 1 99 ? 4.809 1.049 -14.857 1.00 82.88 99 SER A CA 1
ATOM 795 C C . SER A 1 99 ? 5.158 2.264 -15.720 1.00 82.88 99 SER A C 1
ATOM 797 O O . SER A 1 99 ? 5.173 2.158 -16.946 1.00 82.88 99 SER A O 1
ATOM 799 N N . ASP A 1 100 ? 5.471 3.400 -15.102 1.00 86.88 100 ASP A N 1
ATOM 800 C CA . ASP A 1 100 ? 5.791 4.640 -15.810 1.00 86.88 100 ASP A CA 1
ATOM 801 C C . ASP A 1 100 ? 7.064 4.498 -16.647 1.00 86.88 100 ASP A C 1
ATOM 803 O O . ASP A 1 100 ? 7.086 4.904 -17.808 1.00 86.88 100 ASP A O 1
ATOM 807 N N . VAL A 1 101 ? 8.086 3.811 -16.125 1.00 86.69 101 VAL A N 1
ATOM 808 C CA . VAL A 1 101 ? 9.301 3.491 -16.893 1.00 86.69 101 VAL A CA 1
ATOM 809 C C . VAL A 1 101 ? 8.981 2.622 -18.115 1.00 86.69 101 VAL A C 1
ATOM 811 O O . VAL A 1 101 ? 9.488 2.886 -19.203 1.00 86.69 101 VAL A O 1
ATOM 814 N N . ALA A 1 102 ? 8.110 1.618 -17.979 1.00 86.38 102 ALA A N 1
ATOM 815 C CA . ALA A 1 102 ? 7.720 0.764 -19.105 1.00 86.38 102 ALA A CA 1
ATOM 816 C C . ALA A 1 102 ? 6.918 1.528 -20.179 1.00 86.38 102 ALA A C 1
ATOM 818 O O . ALA A 1 102 ? 7.095 1.300 -21.379 1.00 86.38 102 ALA A O 1
ATOM 819 N N . ARG A 1 103 ? 6.056 2.464 -19.760 1.00 90.19 103 ARG A N 1
ATOM 820 C CA . ARG A 1 103 ? 5.315 3.346 -20.677 1.00 90.19 103 ARG A CA 1
ATOM 821 C C . ARG A 1 103 ? 6.246 4.300 -21.414 1.00 90.19 103 ARG A C 1
ATOM 823 O O . ARG A 1 103 ? 6.122 4.438 -22.627 1.00 90.19 103 ARG A O 1
ATOM 830 N N . LEU A 1 104 ? 7.198 4.907 -20.703 1.00 93.94 104 LEU A N 1
ATOM 831 C CA . LEU A 1 104 ? 8.229 5.746 -21.310 1.00 93.94 104 LEU A CA 1
ATOM 832 C C . LEU A 1 104 ? 9.050 4.955 -22.329 1.00 93.94 104 LEU A C 1
ATOM 834 O O . LEU A 1 104 ? 9.241 5.437 -23.438 1.00 93.94 104 LEU A O 1
ATOM 838 N N . GLN A 1 105 ? 9.460 3.727 -22.003 1.00 91.62 105 GLN A N 1
ATOM 839 C CA . GLN A 1 105 ? 10.183 2.863 -22.939 1.00 91.62 105 GLN A CA 1
ATOM 840 C C . GLN A 1 105 ? 9.387 2.611 -24.230 1.00 91.62 105 GLN A C 1
ATOM 842 O O . GLN A 1 105 ? 9.959 2.675 -25.315 1.00 91.62 105 GLN A O 1
ATOM 847 N N . SER A 1 106 ? 8.082 2.353 -24.117 1.00 93.75 106 SER A N 1
ATOM 848 C CA . SER A 1 106 ? 7.214 2.120 -25.281 1.00 93.75 106 SER A CA 1
ATOM 849 C C . SER A 1 106 ? 7.069 3.386 -26.134 1.00 93.75 106 SER A C 1
ATOM 851 O O . SER A 1 106 ? 7.285 3.346 -27.338 1.00 93.75 106 SER A O 1
ATOM 853 N N . SER A 1 107 ? 6.816 4.533 -25.498 1.00 95.75 107 SER A N 1
ATOM 854 C CA . SER A 1 107 ? 6.713 5.830 -26.182 1.00 95.75 107 SER A CA 1
ATOM 855 C C . SER A 1 107 ? 8.011 6.219 -26.900 1.00 95.75 107 SER A C 1
ATOM 857 O O . SER A 1 107 ? 7.998 6.637 -28.055 1.00 95.75 107 SER A O 1
ATOM 859 N N . VAL A 1 108 ? 9.159 6.027 -26.243 1.00 96.31 108 VAL A N 1
ATOM 860 C CA . VAL A 1 108 ? 10.475 6.282 -26.843 1.00 96.31 108 VAL A CA 1
ATOM 861 C C . VAL A 1 108 ? 10.706 5.381 -28.053 1.00 96.31 108 VAL A C 1
ATOM 863 O O . VAL A 1 108 ? 11.213 5.857 -29.066 1.00 96.31 108 VAL A O 1
ATOM 866 N N . TYR A 1 109 ? 10.321 4.105 -27.974 1.00 96.19 109 TYR A N 1
ATOM 867 C CA . TYR A 1 109 ? 10.434 3.186 -29.103 1.00 96.19 109 TYR A CA 1
ATOM 868 C C . TYR A 1 109 ? 9.634 3.677 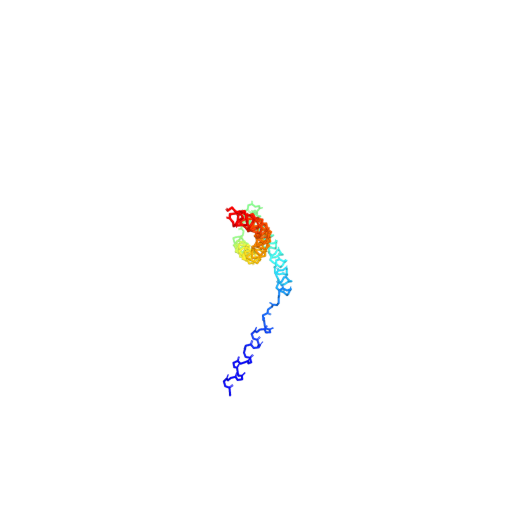-30.317 1.00 96.19 109 TYR A C 1
ATOM 870 O O . TYR A 1 109 ? 10.181 3.739 -31.419 1.00 96.19 109 TYR A O 1
ATOM 878 N N . ASP A 1 110 ? 8.389 4.106 -30.109 1.00 96.69 110 ASP A N 1
ATOM 879 C CA . ASP A 1 110 ? 7.534 4.626 -31.180 1.00 96.69 110 ASP A CA 1
ATOM 880 C C . ASP A 1 110 ? 8.135 5.882 -31.830 1.00 96.69 110 ASP A C 1
ATOM 882 O O . ASP A 1 110 ? 8.202 5.980 -33.057 1.00 96.69 110 ASP A O 1
ATOM 886 N N . ILE A 1 111 ? 8.638 6.820 -31.018 1.00 97.31 111 ILE A N 1
ATOM 887 C CA . ILE A 1 111 ? 9.295 8.046 -31.500 1.00 97.31 111 ILE A CA 1
ATOM 888 C C . ILE A 1 111 ? 10.531 7.706 -32.339 1.00 97.31 111 ILE A C 1
ATOM 890 O O . ILE A 1 111 ? 10.704 8.242 -33.434 1.00 97.31 111 ILE A O 1
ATOM 894 N N . VAL A 1 112 ? 11.389 6.806 -31.852 1.00 97.19 112 VAL A N 1
ATOM 895 C CA . VAL A 1 112 ? 12.607 6.400 -32.569 1.00 97.19 112 VAL A CA 1
ATOM 896 C C . VAL A 1 112 ? 12.256 5.700 -33.880 1.00 97.19 112 VAL A C 1
ATOM 898 O O . VAL A 1 112 ? 12.874 5.978 -34.906 1.00 97.19 112 VAL A O 1
ATOM 901 N N . SER A 1 113 ? 11.235 4.842 -33.883 1.00 97.31 113 SER A N 1
ATOM 902 C CA . SER A 1 113 ? 10.774 4.176 -35.102 1.00 97.31 113 SER A CA 1
ATOM 903 C C . SER A 1 113 ? 10.260 5.176 -36.142 1.00 97.31 113 SER A C 1
ATOM 905 O O . SER A 1 113 ? 10.582 5.056 -37.324 1.00 97.31 113 SER A O 1
ATOM 907 N N . GLN A 1 114 ? 9.492 6.185 -35.720 1.00 97.38 114 GLN A N 1
ATOM 908 C CA . GLN A 1 114 ? 9.046 7.262 -36.610 1.00 97.38 114 GLN A CA 1
ATOM 909 C C . GLN A 1 114 ? 10.225 8.084 -37.135 1.00 97.38 114 GLN A C 1
ATO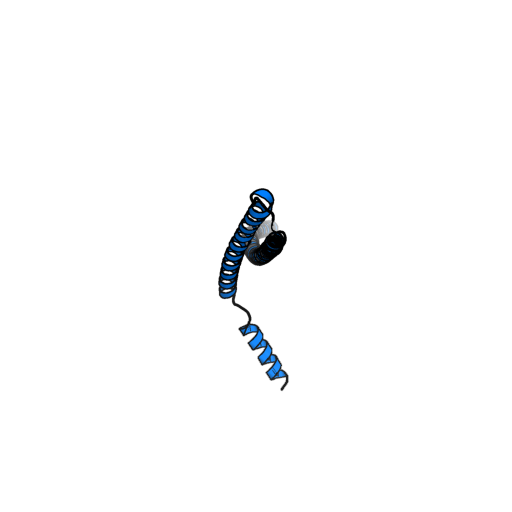M 911 O O . GLN A 1 114 ? 10.269 8.413 -38.319 1.00 97.38 114 GLN A O 1
ATOM 916 N N . MET A 1 115 ? 11.207 8.380 -36.281 1.00 97.12 115 MET A N 1
ATOM 917 C CA . MET A 1 115 ? 12.410 9.111 -36.673 1.00 97.12 115 MET A CA 1
ATOM 918 C C . MET A 1 115 ? 13.197 8.363 -37.752 1.00 97.12 115 MET A C 1
ATOM 920 O O . MET A 1 115 ? 13.570 8.970 -38.752 1.00 97.12 115 MET A O 1
ATOM 924 N N . LEU A 1 116 ? 13.385 7.050 -37.593 1.00 95.94 116 LEU A N 1
ATOM 925 C CA . LEU A 1 116 ? 14.044 6.207 -38.594 1.00 95.94 116 LEU A CA 1
ATOM 926 C C . LEU A 1 116 ? 13.270 6.190 -39.916 1.00 95.94 116 LEU A C 1
ATOM 928 O O . LEU A 1 116 ? 13.867 6.339 -40.978 1.00 95.94 116 LEU A O 1
ATOM 932 N N . SER A 1 117 ? 11.939 6.083 -39.868 1.00 96.19 117 SER A N 1
ATOM 933 C CA . SER A 1 117 ? 11.111 6.165 -41.078 1.00 96.19 117 SER A CA 1
ATOM 934 C C . SER A 1 117 ? 11.217 7.526 -41.770 1.00 96.19 117 SER A C 1
ATOM 936 O O . SER A 1 117 ? 11.192 7.603 -42.994 1.00 96.19 117 SER A O 1
ATOM 938 N N . ASN A 1 118 ? 11.319 8.617 -41.014 1.00 96.62 118 ASN A N 1
ATOM 939 C CA . ASN A 1 118 ? 11.508 9.943 -41.594 1.00 96.62 118 ASN A CA 1
ATOM 940 C C . ASN A 1 118 ? 12.914 10.098 -42.182 1.00 96.62 118 ASN A C 1
ATOM 942 O O . ASN A 1 118 ? 13.074 10.726 -43.228 1.00 96.62 118 ASN A O 1
ATOM 946 N N . GLN A 1 119 ? 13.922 9.509 -41.536 1.00 96.19 119 GLN A N 1
ATOM 947 C CA . GLN A 1 119 ? 15.295 9.505 -42.024 1.00 96.19 119 GLN A CA 1
ATOM 948 C C . GLN A 1 119 ? 15.397 8.818 -43.389 1.00 96.19 119 GLN A C 1
ATOM 950 O O . GLN A 1 119 ? 15.981 9.397 -44.299 1.00 96.19 119 GLN A O 1
ATOM 955 N N . THR A 1 120 ? 14.773 7.652 -43.581 1.00 96.56 120 THR A N 1
ATOM 956 C CA . THR A 1 120 ? 14.806 6.958 -44.883 1.00 96.56 120 THR A CA 1
ATOM 957 C C . THR A 1 120 ? 14.132 7.771 -45.991 1.00 96.56 120 THR A C 1
ATOM 959 O O . THR A 1 120 ? 14.621 7.823 -47.121 1.00 96.56 120 THR A O 1
ATOM 962 N N . VAL A 1 121 ? 13.037 8.472 -45.673 1.00 96.38 121 VAL A N 1
ATOM 963 C CA . VAL A 1 121 ? 12.382 9.400 -46.610 1.00 96.38 121 VAL A CA 1
ATOM 964 C C . VAL A 1 121 ? 13.304 10.570 -46.961 1.00 96.38 121 VAL A C 1
ATOM 966 O O . VAL A 1 121 ? 13.386 10.958 -48.128 1.00 96.38 121 VAL A O 1
ATOM 969 N N . LEU A 1 122 ? 14.002 11.141 -45.977 1.00 96.25 122 LEU A N 1
ATOM 970 C CA . LEU A 1 122 ? 14.957 12.227 -46.204 1.00 96.25 122 LEU A CA 1
ATOM 971 C C . LEU A 1 122 ? 16.151 11.773 -47.049 1.00 96.25 122 LEU A C 1
ATOM 973 O O . LEU A 1 122 ? 16.522 12.483 -47.981 1.00 96.25 122 LEU A O 1
ATOM 977 N N . GLU A 1 123 ? 16.707 10.592 -46.780 1.00 96.56 123 GLU A N 1
ATOM 978 C CA . GLU A 1 123 ? 17.792 9.997 -47.569 1.00 96.56 123 GLU A CA 1
ATOM 979 C C . GLU A 1 123 ? 17.369 9.802 -49.031 1.00 96.56 123 GLU A C 1
ATOM 981 O O . GLU A 1 123 ? 18.080 10.223 -49.941 1.00 96.56 123 GLU A O 1
ATOM 986 N N . SER A 1 124 ? 16.167 9.270 -49.277 1.00 96.31 124 SER A N 1
ATOM 987 C CA . SER A 1 124 ? 15.627 9.129 -50.637 1.00 96.31 124 SER A CA 1
ATOM 988 C C . SER A 1 124 ? 15.510 10.470 -51.369 1.00 96.31 124 SER A C 1
ATOM 990 O O . SER A 1 124 ? 15.879 10.565 -52.540 1.00 96.31 124 SER A O 1
ATOM 992 N N . LYS A 1 125 ? 15.040 11.523 -50.688 1.00 96.12 125 LYS A N 1
ATOM 993 C CA . LYS A 1 125 ? 14.970 12.870 -51.275 1.00 96.12 125 LYS A CA 1
ATOM 994 C C . LYS A 1 125 ? 16.351 13.449 -51.571 1.00 96.12 125 LYS A C 1
ATOM 996 O O . LYS A 1 125 ? 16.503 14.137 -52.576 1.00 96.12 125 LYS A O 1
ATOM 1001 N N . PHE A 1 126 ? 17.342 13.171 -50.726 1.00 96.31 126 PHE A N 1
ATOM 1002 C CA . PHE A 1 126 ? 18.730 13.557 -50.976 1.00 96.31 126 PHE A CA 1
ATOM 1003 C C . PHE A 1 126 ? 19.278 12.895 -52.240 1.00 96.31 126 PHE A C 1
ATOM 1005 O O . PHE A 1 126 ? 19.859 13.591 -53.066 1.00 96.31 126 PHE A O 1
ATOM 1012 N N . TYR A 1 127 ? 19.034 11.595 -52.431 1.00 96.00 127 TYR A N 1
ATOM 1013 C CA . TYR A 1 127 ? 19.437 10.899 -53.655 1.00 96.00 127 TYR A CA 1
ATOM 1014 C C . TYR A 1 127 ? 18.767 11.473 -54.913 1.00 96.00 127 TYR A C 1
ATOM 1016 O O . TYR A 1 127 ? 19.440 11.646 -55.927 1.00 96.00 127 TYR A O 1
ATOM 1024 N N . ASP A 1 128 ? 17.472 11.812 -54.861 1.00 95.88 128 ASP A N 1
ATOM 1025 C CA . ASP A 1 128 ? 16.784 12.442 -56.004 1.00 95.88 128 ASP A CA 1
ATOM 1026 C C . ASP A 1 128 ? 17.360 13.830 -56.322 1.00 95.88 128 ASP A C 1
ATOM 1028 O O . ASP A 1 128 ? 17.574 14.175 -57.485 1.00 95.88 128 ASP A O 1
ATOM 1032 N N . LEU A 1 129 ? 17.651 14.629 -55.291 1.00 95.12 129 LEU A N 1
ATOM 1033 C CA . LEU A 1 129 ? 18.298 15.929 -55.462 1.00 95.12 129 LEU A CA 1
ATOM 1034 C C . LEU A 1 129 ? 19.694 15.793 -56.071 1.00 95.12 129 LEU A C 1
ATOM 1036 O O . LEU A 1 129 ? 20.001 16.523 -57.010 1.00 95.12 129 LEU A O 1
ATOM 1040 N N . ASP A 1 130 ? 20.507 14.860 -55.578 1.00 95.81 130 ASP A N 1
ATOM 1041 C CA . ASP A 1 130 ? 21.858 14.607 -56.085 1.00 95.81 130 ASP A CA 1
ATOM 1042 C C . ASP A 1 130 ? 21.828 14.189 -57.565 1.00 95.81 130 ASP A C 1
ATOM 1044 O O . ASP A 1 130 ? 22.539 14.754 -58.397 1.00 95.81 130 ASP A O 1
ATOM 1048 N N . ALA A 1 131 ? 20.898 13.302 -57.937 1.00 94.31 131 ALA A N 1
ATOM 1049 C CA . ALA A 1 131 ? 20.692 12.892 -59.325 1.00 94.31 131 ALA A CA 1
ATOM 1050 C C . ALA A 1 131 ? 20.317 14.071 -60.243 1.00 94.31 131 ALA A C 1
ATOM 1052 O O . ALA A 1 131 ? 20.856 14.202 -61.346 1.00 94.31 131 ALA A O 1
ATOM 1053 N N . ARG A 1 132 ? 19.422 14.964 -59.794 1.00 94.88 132 ARG A N 1
ATOM 1054 C CA . ARG A 1 132 ? 19.054 16.179 -60.547 1.00 94.88 132 ARG A CA 1
ATOM 1055 C C . ARG A 1 132 ? 20.231 17.140 -60.700 1.00 94.88 132 ARG A C 1
ATOM 1057 O O . ARG A 1 132 ? 20.382 17.753 -61.755 1.00 94.88 132 ARG A O 1
ATOM 1064 N N . LEU A 1 133 ? 21.055 17.274 -59.664 1.00 94.50 133 LEU A N 1
ATOM 1065 C CA . LEU A 1 133 ? 22.226 18.151 -59.658 1.00 94.50 133 LEU A CA 1
ATOM 1066 C C . LEU A 1 133 ? 23.291 17.658 -60.647 1.00 94.50 133 LEU A C 1
ATOM 1068 O O . LEU A 1 133 ? 23.808 18.447 -61.440 1.00 94.50 133 LEU A O 1
ATOM 1072 N N . LEU A 1 134 ? 23.543 16.346 -60.671 1.00 94.50 134 LEU A N 1
ATOM 1073 C CA . LEU A 1 134 ? 24.425 15.710 -61.653 1.00 94.50 134 LEU A CA 1
ATOM 1074 C C . LEU A 1 134 ? 23.915 15.888 -63.089 1.00 94.50 134 LEU A C 1
ATOM 1076 O O . LEU A 1 134 ? 24.703 16.187 -63.987 1.00 94.50 134 LEU A O 1
ATOM 1080 N N . ALA A 1 135 ? 22.604 15.758 -63.313 1.00 92.00 135 ALA A N 1
ATOM 1081 C CA . ALA A 1 135 ? 22.007 15.985 -64.628 1.00 92.00 135 ALA A CA 1
ATOM 1082 C C . ALA A 1 135 ? 22.200 17.435 -65.111 1.00 92.00 135 ALA A C 1
ATOM 1084 O O . ALA A 1 135 ? 22.558 17.653 -66.267 1.00 92.00 135 ALA A O 1
ATOM 1085 N N . LEU A 1 136 ? 22.028 18.424 -64.226 1.00 91.31 136 LEU A N 1
ATOM 1086 C CA . LEU A 1 136 ? 22.281 19.834 -64.545 1.00 91.31 136 LEU A CA 1
ATOM 1087 C C . LEU A 1 136 ? 23.758 20.101 -64.866 1.00 91.31 136 LEU A C 1
ATOM 1089 O O . LEU A 1 136 ? 24.047 20.768 -65.855 1.00 91.31 136 LEU A O 1
ATOM 1093 N N . GLN A 1 137 ? 24.695 19.542 -64.091 1.00 89.94 137 GLN A N 1
ATOM 1094 C CA . GLN A 1 137 ? 26.131 19.658 -64.386 1.00 89.94 137 GLN A CA 1
ATOM 1095 C C . GLN A 1 137 ? 26.516 19.033 -65.732 1.00 89.94 137 GLN A C 1
ATOM 1097 O O . GLN A 1 137 ? 27.413 19.533 -66.408 1.00 89.94 137 GLN A O 1
ATOM 1102 N N . ALA A 1 138 ? 25.868 17.934 -66.125 1.00 87.75 138 ALA A N 1
ATOM 1103 C CA . ALA A 1 138 ? 26.116 17.302 -67.416 1.00 87.75 138 ALA A CA 1
ATOM 1104 C C . ALA A 1 138 ? 25.645 18.178 -68.588 1.00 87.75 138 ALA A C 1
ATOM 1106 O O . ALA A 1 138 ? 26.331 18.236 -69.606 1.00 87.75 138 ALA A O 1
ATOM 1107 N N . ILE A 1 139 ? 24.514 18.877 -68.433 1.00 86.81 139 ILE A N 1
ATOM 1108 C CA . ILE A 1 139 ? 24.010 19.837 -69.428 1.00 86.81 139 ILE A CA 1
ATOM 1109 C C . ILE A 1 139 ? 24.969 21.025 -69.559 1.00 86.81 139 ILE A C 1
ATOM 1111 O O . ILE A 1 139 ? 25.326 21.385 -70.674 1.00 86.81 139 ILE A O 1
ATOM 1115 N N . ASP A 1 140 ? 25.428 21.587 -68.440 1.00 80.62 140 ASP A N 1
ATOM 1116 C CA . ASP A 1 140 ? 26.329 22.750 -68.427 1.00 80.62 140 ASP A CA 1
ATOM 1117 C C . ASP A 1 140 ? 27.694 22.452 -69.076 1.00 80.62 140 ASP A C 1
ATOM 1119 O O . ASP A 1 140 ? 28.292 23.315 -69.703 1.00 80.62 140 ASP A O 1
ATOM 1123 N N . ARG A 1 141 ? 28.176 21.201 -69.000 1.00 76.94 141 ARG A N 1
ATOM 1124 C CA . ARG A 1 141 ? 29.401 20.757 -69.696 1.00 76.94 141 ARG A CA 1
ATOM 1125 C C . ARG A 1 141 ? 29.223 20.490 -71.194 1.00 76.94 141 ARG A C 1
ATOM 1127 O O . ARG A 1 141 ? 30.225 20.289 -71.878 1.00 76.94 141 ARG A O 1
ATOM 1134 N N . ALA A 1 142 ? 27.988 20.377 -71.675 1.00 64.88 142 ALA A N 1
ATOM 1135 C CA . ALA A 1 142 ? 27.681 20.072 -73.072 1.00 64.88 142 ALA A CA 1
ATOM 1136 C C . ALA A 1 142 ? 27.428 21.331 -73.924 1.00 64.88 142 ALA A C 1
ATOM 1138 O O . ALA A 1 142 ? 27.298 21.213 -75.144 1.00 64.88 142 ALA A O 1
ATOM 1139 N N . ILE A 1 143 ? 27.340 22.499 -73.281 1.00 57.62 143 ILE A N 1
ATOM 1140 C CA . ILE A 1 143 ? 27.201 23.835 -73.880 1.00 57.62 143 ILE A CA 1
ATOM 1141 C C . ILE A 1 143 ? 28.589 24.471 -73.992 1.00 57.62 143 ILE A C 1
ATOM 1143 O O . ILE A 1 143 ? 28.840 25.121 -75.031 1.00 57.62 143 ILE A O 1
#

Radius of gyration: 34.37 Å; chains: 1; bounding box: 72×37×108 Å

InterPro domains:
  IPR004178 Calmodulin-binding domain [PF02888] (31-105)
  IPR004178 Calmodulin-binding domain [SM01053] (31-107)
  IPR015449 Potassium channel, calcium-activated, SK [PTHR10153] (1-137)
  IPR036122 SK, calmodulin-binding domain superfamily [SSF81327] (14-104)

Sequence (143 aa):
GVSCTATMVAVLARKLELTRAEKHVHNFMMDTQLTKRLKNAAANVLRETWLIYKYTKLAKHVNVSRVLAHQRKFLQAIHSLRKVKLDQRKLTDNVNAVSDVARLQSSVYDIVSQMLSNQTVLESKFYDLDARLLALQAIDRAI

Foldseek 3Di:
DVVVVVVVVVVVVVVPDDDPVRVVVVLVVLLVVLVVQLVVLVVQLVVLVVVLCCQPPVDPDHDVVSNVVSVVSNVVSVVSNVVSVVVNVVSVVVVVVVVVVVVVVVVVVVVVVVVVVVVVVVVVVVVVVVVVVVVVVVVVVVD